Protein AF-A0A482VLC5-F1 (afdb_monomer_lite)

Structure (mmCIF, N/CA/C/O backbone):
data_AF-A0A482VLC5-F1
#
_entry.id   AF-A0A482VLC5-F1
#
loop_
_atom_site.group_PDB
_atom_site.id
_atom_site.type_symbol
_atom_site.label_atom_id
_atom_site.label_alt_id
_atom_site.label_comp_id
_atom_site.label_asym_id
_atom_site.label_entity_id
_atom_site.label_seq_id
_atom_site.pdbx_PDB_ins_code
_atom_site.Cartn_x
_atom_site.Cartn_y
_atom_site.Cartn_z
_atom_site.occupancy
_atom_site.B_iso_or_equiv
_atom_site.auth_seq_id
_atom_site.auth_comp_id
_atom_site.auth_asym_id
_atom_site.auth_atom_id
_atom_site.pdbx_PDB_model_num
ATOM 1 N N . MET A 1 1 ? -4.738 -10.163 -8.623 1.00 86.81 1 MET A N 1
ATOM 2 C CA . MET A 1 1 ? -4.400 -8.852 -8.022 1.00 86.81 1 MET A CA 1
ATOM 3 C C . MET A 1 1 ? -5.620 -7.969 -8.171 1.00 86.81 1 MET A C 1
ATOM 5 O O . MET A 1 1 ? -6.235 -8.038 -9.227 1.00 86.81 1 MET A O 1
ATOM 9 N N . ASN A 1 2 ? -5.949 -7.176 -7.156 1.00 92.12 2 ASN A N 1
ATOM 10 C CA . ASN A 1 2 ? -7.138 -6.328 -7.125 1.00 92.12 2 ASN A CA 1
ATOM 11 C C . ASN A 1 2 ? -6.726 -4.860 -7.057 1.00 92.12 2 ASN A C 1
ATOM 13 O O . ASN A 1 2 ? -5.721 -4.533 -6.417 1.00 92.12 2 ASN A O 1
ATOM 17 N N . ASP A 1 3 ? -7.501 -4.000 -7.710 1.00 94.06 3 ASP A N 1
ATOM 18 C CA . ASP A 1 3 ? -7.320 -2.558 -7.609 1.00 94.06 3 ASP A CA 1
ATOM 19 C C . ASP A 1 3 ? -7.649 -2.103 -6.187 1.00 94.06 3 ASP A C 1
ATOM 21 O O . ASP A 1 3 ? -8.695 -2.431 -5.622 1.00 94.06 3 ASP A O 1
ATOM 25 N N . TYR A 1 4 ? -6.723 -1.368 -5.582 1.00 92.81 4 TYR A N 1
ATOM 26 C CA . TYR A 1 4 ? -6.851 -0.893 -4.218 1.00 92.81 4 TYR A CA 1
ATOM 27 C C . TYR A 1 4 ? -6.329 0.537 -4.107 1.00 92.81 4 TYR A C 1
ATOM 29 O O . TYR A 1 4 ? -5.250 0.872 -4.603 1.00 92.81 4 TYR A O 1
ATOM 37 N N . ARG A 1 5 ? -7.118 1.393 -3.452 1.00 93.44 5 ARG A N 1
ATOM 38 C CA . ARG A 1 5 ? -6.802 2.813 -3.290 1.00 93.44 5 ARG A CA 1
ATOM 39 C C . ARG A 1 5 ? -5.962 3.031 -2.039 1.00 93.44 5 ARG A C 1
ATOM 41 O O . ARG A 1 5 ? -6.393 2.709 -0.929 1.00 93.44 5 ARG A O 1
ATOM 48 N N . VAL A 1 6 ? -4.788 3.625 -2.215 1.00 90.44 6 VAL A N 1
ATOM 49 C CA . VAL A 1 6 ? -3.861 3.984 -1.132 1.00 90.44 6 VAL A CA 1
ATOM 50 C C . VAL A 1 6 ? -3.341 5.399 -1.333 1.00 90.44 6 VAL A C 1
ATOM 52 O O . VAL A 1 6 ? -3.386 5.946 -2.432 1.00 90.44 6 VAL A O 1
ATOM 55 N N . TYR A 1 7 ? -2.866 6.008 -0.252 1.00 92.19 7 TYR A N 1
ATOM 56 C CA . TYR A 1 7 ? -2.071 7.217 -0.367 1.00 92.19 7 TYR A CA 1
ATOM 57 C C . TYR A 1 7 ? -0.616 6.846 -0.656 1.00 92.19 7 TYR A C 1
ATOM 59 O O . TYR A 1 7 ? -0.026 6.039 0.069 1.00 92.19 7 TYR A O 1
ATOM 67 N N . PHE A 1 8 ? -0.040 7.465 -1.682 1.00 89.75 8 PHE A N 1
ATOM 68 C CA . PHE A 1 8 ? 1.386 7.433 -1.967 1.00 89.75 8 PHE A CA 1
ATOM 69 C C . PHE A 1 8 ? 1.971 8.837 -1.858 1.00 89.75 8 PHE A C 1
ATOM 71 O O . PHE A 1 8 ? 1.513 9.774 -2.514 1.00 89.75 8 PHE A O 1
ATOM 78 N N . SER A 1 9 ? 3.046 8.966 -1.082 1.00 89.69 9 SER A N 1
ATOM 79 C CA . SER A 1 9 ? 3.902 10.148 -1.170 1.00 89.69 9 SER A CA 1
ATOM 80 C C . SER A 1 9 ? 4.810 10.067 -2.408 1.00 89.69 9 SER A C 1
ATOM 82 O O . SER A 1 9 ? 5.185 8.962 -2.820 1.00 89.69 9 SER A O 1
ATOM 84 N N . PRO A 1 10 ? 5.262 11.205 -2.967 1.00 89.38 10 PRO A N 1
ATOM 85 C CA . PRO A 1 10 ? 6.162 11.217 -4.125 1.00 89.38 10 PRO A CA 1
ATOM 86 C C . PRO A 1 10 ? 7.422 10.354 -3.944 1.00 89.38 10 PRO A C 1
ATOM 88 O O . PRO A 1 10 ? 7.863 9.676 -4.871 1.00 89.38 10 PRO A O 1
ATOM 91 N N . ASN A 1 11 ? 7.977 10.309 -2.729 1.00 90.75 11 ASN A N 1
ATOM 92 C CA . ASN A 1 11 ? 9.144 9.480 -2.414 1.00 90.75 11 ASN A CA 1
ATOM 93 C C . ASN A 1 11 ? 8.834 7.979 -2.467 1.00 90.75 11 ASN A C 1
ATOM 95 O O . ASN A 1 11 ? 9.675 7.188 -2.890 1.00 90.75 11 ASN A O 1
ATOM 99 N N . GLN A 1 12 ? 7.631 7.570 -2.062 1.00 90.19 12 GLN A N 1
ATOM 100 C CA . GLN A 1 12 ? 7.208 6.171 -2.135 1.00 90.19 12 GLN A CA 1
ATOM 101 C C . GLN A 1 12 ? 6.949 5.735 -3.575 1.00 90.19 12 GLN A C 1
ATOM 103 O O . GLN A 1 12 ? 7.297 4.609 -3.918 1.00 90.19 12 GLN A O 1
ATOM 108 N N . ILE A 1 13 ? 6.415 6.625 -4.420 1.00 89.81 13 ILE A N 1
ATOM 109 C CA . ILE A 1 13 ? 6.262 6.376 -5.862 1.00 89.81 13 ILE A CA 1
ATOM 110 C C . ILE A 1 13 ? 7.635 6.138 -6.491 1.00 89.81 13 ILE A C 1
ATOM 112 O O . ILE A 1 13 ? 7.847 5.101 -7.117 1.00 89.81 13 ILE A O 1
ATOM 116 N N . LYS A 1 14 ? 8.596 7.040 -6.245 1.00 91.38 14 LYS A N 1
ATOM 117 C CA . LYS A 1 14 ? 9.981 6.889 -6.723 1.00 91.38 14 LYS A CA 1
ATOM 118 C C . LYS A 1 14 ? 10.616 5.589 -6.236 1.00 91.38 14 LYS A C 1
ATOM 120 O O . LYS A 1 14 ? 11.273 4.897 -7.010 1.00 91.38 14 LYS A O 1
ATOM 125 N N . LYS A 1 15 ? 10.403 5.231 -4.964 1.00 90.81 15 LYS A N 1
ATOM 126 C CA . LYS A 1 15 ? 10.890 3.963 -4.412 1.00 90.81 15 LYS A CA 1
ATOM 127 C C . LYS A 1 15 ? 10.284 2.788 -5.174 1.00 90.81 15 LYS A C 1
ATOM 129 O O . LYS A 1 15 ? 11.038 1.986 -5.700 1.00 90.81 15 LYS A O 1
ATOM 134 N N . LEU A 1 16 ? 8.958 2.722 -5.303 1.00 88.75 16 LEU A N 1
ATOM 135 C CA . LEU A 1 16 ? 8.265 1.637 -6.003 1.00 88.75 16 LEU A CA 1
ATOM 136 C C . LEU A 1 16 ? 8.717 1.497 -7.468 1.00 88.75 16 LEU A C 1
ATOM 138 O O . LEU A 1 16 ? 8.946 0.379 -7.925 1.00 88.75 16 LEU A O 1
ATOM 142 N N . GLN A 1 17 ? 8.892 2.615 -8.180 1.00 89.44 17 GLN A N 1
ATOM 143 C CA . GLN A 1 17 ? 9.426 2.634 -9.547 1.00 89.44 17 GLN A CA 1
ATOM 144 C C . GLN A 1 17 ? 10.840 2.042 -9.604 1.00 89.44 17 GLN A C 1
ATOM 146 O O . GLN A 1 17 ? 11.066 1.090 -10.346 1.00 89.44 17 GLN A O 1
ATOM 151 N N . CYS A 1 18 ? 11.749 2.515 -8.748 1.00 91.44 18 CYS A N 1
ATOM 152 C CA . CYS A 1 18 ? 13.123 2.010 -8.664 1.00 91.44 18 CYS A CA 1
ATOM 153 C C . CYS A 1 18 ? 13.173 0.500 -8.365 1.00 91.44 18 CYS A C 1
ATOM 155 O O . CYS A 1 18 ? 13.958 -0.236 -8.958 1.00 91.44 18 CYS A O 1
ATOM 157 N N . CYS A 1 19 ? 12.298 0.009 -7.485 1.00 90.56 19 CYS A N 1
ATOM 158 C CA . CYS A 1 19 ? 12.197 -1.416 -7.163 1.00 90.56 19 CYS A CA 1
ATOM 159 C C . CYS A 1 19 ? 11.767 -2.256 -8.363 1.00 90.56 19 CYS A C 1
ATOM 161 O O . C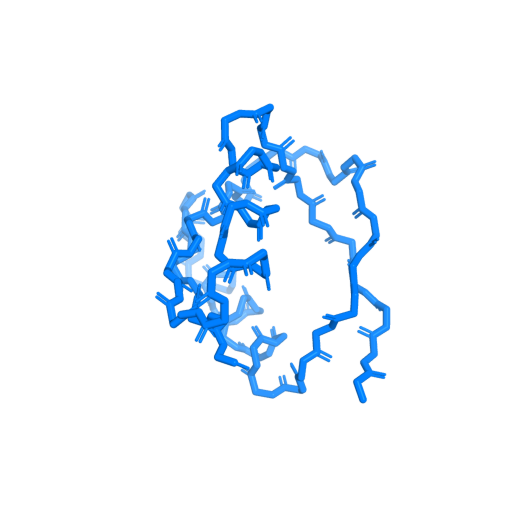YS A 1 19 ? 12.337 -3.315 -8.621 1.00 90.56 19 CYS A O 1
ATOM 163 N N . LYS A 1 20 ? 10.785 -1.756 -9.120 1.00 88.19 20 LYS A N 1
ATOM 164 C CA . LYS A 1 20 ? 10.290 -2.402 -10.335 1.00 88.19 20 LYS A CA 1
ATOM 165 C C . LYS A 1 20 ? 11.357 -2.431 -11.429 1.00 88.19 20 LYS A C 1
ATOM 167 O O . LYS A 1 20 ? 11.533 -3.465 -12.066 1.00 88.19 20 LYS A O 1
ATOM 172 N N . GLU A 1 21 ? 12.081 -1.330 -11.619 1.00 92.69 21 GLU A N 1
ATOM 173 C CA . GLU A 1 21 ? 13.186 -1.229 -12.582 1.00 92.69 21 GLU A CA 1
ATOM 174 C C . GLU A 1 21 ? 14.315 -2.205 -12.250 1.00 92.69 21 GLU A C 1
ATOM 176 O O . GLU A 1 21 ? 14.785 -2.936 -13.119 1.00 92.69 21 GLU A O 1
ATOM 181 N N . LYS A 1 22 ? 14.709 -2.268 -10.974 1.00 92.50 22 LYS A N 1
ATOM 182 C CA . LYS A 1 22 ? 15.785 -3.146 -10.502 1.00 92.50 22 LYS A CA 1
ATOM 183 C C . LYS A 1 22 ? 15.348 -4.593 -10.271 1.00 92.50 22 LYS A C 1
ATOM 185 O O . LYS A 1 22 ? 16.205 -5.429 -10.006 1.00 92.50 22 LYS A O 1
ATOM 190 N N . ARG A 1 23 ? 14.046 -4.893 -10.377 1.00 87.44 23 ARG A N 1
ATOM 191 C CA . ARG A 1 23 ? 13.439 -6.205 -10.081 1.00 87.44 23 ARG A CA 1
ATOM 192 C C . ARG A 1 23 ? 13.831 -6.733 -8.695 1.00 87.44 23 ARG A C 1
ATOM 194 O O . ARG A 1 23 ? 14.197 -7.895 -8.548 1.00 87.44 23 ARG A O 1
ATOM 201 N N . ILE A 1 24 ? 13.783 -5.854 -7.695 1.00 91.00 24 ILE A N 1
ATOM 202 C CA . ILE A 1 24 ? 14.107 -6.183 -6.303 1.00 91.00 24 ILE A CA 1
ATOM 203 C C . ILE A 1 24 ? 12.883 -6.062 -5.401 1.00 91.00 24 ILE A C 1
ATOM 205 O O . ILE A 1 24 ? 11.998 -5.231 -5.626 1.00 91.00 24 ILE A O 1
ATOM 209 N N . ASP A 1 25 ? 12.900 -6.845 -4.326 1.00 88.94 25 ASP A N 1
ATOM 210 C CA . ASP A 1 25 ? 11.936 -6.738 -3.240 1.00 88.94 25 ASP A CA 1
ATOM 211 C C . ASP A 1 25 ? 11.994 -5.355 -2.587 1.00 88.94 25 ASP A C 1
ATOM 213 O O . ASP A 1 25 ? 13.066 -4.842 -2.253 1.00 88.94 25 ASP A O 1
ATOM 217 N N . CYS A 1 26 ? 10.826 -4.785 -2.305 1.00 89.44 26 CYS A N 1
ATOM 218 C CA . CYS A 1 26 ? 10.717 -3.498 -1.648 1.00 89.44 26 CYS A CA 1
ATOM 219 C C . CYS A 1 26 ? 9.621 -3.427 -0.611 1.00 89.44 26 CYS A C 1
ATOM 221 O O . CYS A 1 26 ? 8.490 -3.837 -0.826 1.00 89.44 26 CYS A O 1
ATOM 223 N N . ASN A 1 27 ? 9.955 -2.804 0.512 1.00 91.25 27 ASN A N 1
ATOM 224 C CA . ASN A 1 27 ? 8.990 -2.488 1.547 1.00 91.25 27 ASN A CA 1
ATOM 225 C C . ASN A 1 27 ? 8.532 -1.028 1.417 1.00 91.25 27 ASN A C 1
ATOM 227 O O . ASN A 1 27 ? 9.364 -0.106 1.426 1.00 91.25 27 ASN A O 1
ATOM 231 N N . ILE A 1 28 ? 7.224 -0.824 1.282 1.00 91.50 28 ILE A N 1
ATOM 232 C CA . ILE A 1 28 ? 6.578 0.485 1.208 1.00 91.50 28 ILE A CA 1
ATOM 233 C C . ILE A 1 28 ? 5.750 0.694 2.473 1.00 91.50 28 ILE A C 1
ATOM 235 O O . ILE A 1 28 ? 4.872 -0.101 2.791 1.00 91.50 28 ILE A O 1
ATOM 239 N N . ARG A 1 29 ? 6.003 1.805 3.167 1.00 92.44 29 ARG A N 1
ATOM 240 C CA . ARG A 1 29 ? 5.210 2.234 4.319 1.00 92.44 29 ARG A CA 1
ATOM 241 C C . ARG A 1 29 ? 3.994 3.028 3.864 1.00 92.44 29 ARG A C 1
ATOM 243 O O . ARG A 1 29 ? 4.133 4.201 3.552 1.00 92.44 29 ARG A O 1
ATOM 250 N N . PHE A 1 30 ? 2.802 2.463 3.873 1.00 90.69 30 PHE A N 1
ATOM 251 C CA . PHE A 1 30 ? 1.589 3.223 3.581 1.00 90.69 30 PHE A CA 1
ATOM 252 C C . PHE A 1 30 ? 1.192 4.121 4.744 1.00 90.69 30 PHE A C 1
ATOM 254 O O . PHE A 1 30 ? 1.180 3.678 5.891 1.00 90.69 30 PHE A O 1
ATOM 261 N N . VAL A 1 31 ? 0.829 5.369 4.443 1.00 90.88 31 VAL A N 1
ATOM 262 C CA . VAL A 1 31 ? 0.171 6.259 5.406 1.00 90.88 31 VAL A CA 1
ATOM 263 C C . VAL A 1 31 ? -1.324 5.970 5.357 1.00 90.88 31 VAL A C 1
ATOM 265 O O . VAL A 1 31 ? -1.940 6.060 4.298 1.00 90.88 31 VAL A O 1
ATOM 268 N N . LEU A 1 32 ? -1.902 5.575 6.489 1.00 90.62 32 LEU A N 1
ATOM 269 C CA . LEU A 1 32 ? -3.306 5.158 6.572 1.00 90.62 32 LEU A CA 1
ATOM 270 C C . LEU A 1 32 ? -4.250 6.286 6.993 1.00 90.62 32 LEU A C 1
ATOM 272 O O . LEU A 1 32 ? -5.463 6.140 6.865 1.00 90.62 32 LEU A O 1
ATOM 276 N N . THR A 1 33 ? -3.696 7.384 7.505 1.00 89.00 33 THR A N 1
ATOM 277 C CA . THR A 1 33 ? -4.449 8.569 7.936 1.00 89.00 33 THR A CA 1
ATOM 278 C C . THR A 1 33 ? -4.761 9.527 6.789 1.00 89.00 33 THR A C 1
ATOM 280 O O . THR A 1 33 ? -5.647 10.362 6.922 1.00 89.00 33 THR A O 1
ATOM 283 N N . GLU A 1 34 ? -4.035 9.414 5.678 1.00 90.44 34 GLU A N 1
ATOM 284 C CA . GLU A 1 34 ? -4.174 10.274 4.504 1.00 90.44 34 GLU A CA 1
ATOM 285 C C . GLU A 1 34 ? -5.264 9.769 3.557 1.00 90.44 34 GLU A C 1
ATOM 287 O O . GLU A 1 34 ? -5.547 8.568 3.468 1.00 90.44 34 GLU A O 1
ATOM 292 N N . ARG A 1 35 ? -5.869 10.695 2.805 1.00 91.06 35 ARG A N 1
ATOM 293 C CA . ARG A 1 35 ? -6.847 10.329 1.776 1.00 91.06 35 ARG A CA 1
ATOM 294 C C . ARG A 1 35 ? -6.133 9.639 0.608 1.00 91.06 35 ARG A C 1
ATOM 296 O O . ARG A 1 35 ? -5.158 10.185 0.097 1.00 91.06 35 ARG A O 1
ATOM 303 N N . PRO A 1 36 ? -6.622 8.480 0.135 1.00 91.38 36 PRO A N 1
ATOM 304 C CA . PRO A 1 36 ? -6.037 7.814 -1.021 1.00 91.38 36 PRO A CA 1
ATOM 305 C 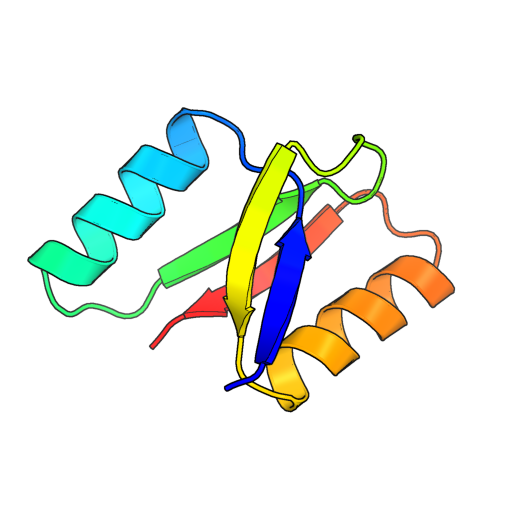C . PRO A 1 36 ? -6.033 8.694 -2.275 1.00 91.38 36 PRO A C 1
ATOM 307 O O . PRO A 1 36 ? -7.089 9.177 -2.693 1.00 91.38 36 PRO A O 1
ATOM 310 N N . ASN A 1 37 ? -4.863 8.842 -2.893 1.00 93.44 37 ASN A N 1
ATOM 311 C CA . ASN A 1 37 ? -4.654 9.595 -4.132 1.00 93.44 37 ASN A CA 1
ATOM 312 C C . ASN A 1 37 ? -4.341 8.692 -5.333 1.00 93.44 37 ASN A C 1
ATOM 314 O O . ASN A 1 37 ? -4.532 9.117 -6.464 1.00 93.44 37 ASN A O 1
ATOM 318 N N . GLU A 1 38 ? -3.941 7.443 -5.093 1.00 91.44 38 GLU A N 1
ATOM 319 C CA . GLU A 1 38 ? -3.500 6.512 -6.127 1.00 91.44 38 GLU 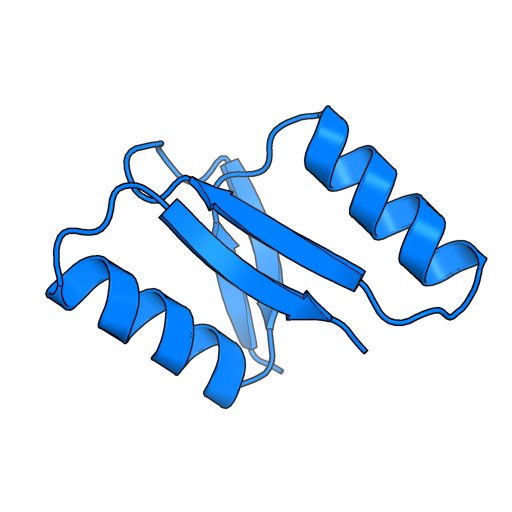A CA 1
ATOM 320 C C . GLU A 1 38 ? -4.277 5.195 -6.062 1.00 91.44 38 GLU A C 1
ATOM 322 O O . GLU A 1 38 ? -4.698 4.739 -4.992 1.00 91.44 38 GLU A O 1
ATOM 327 N N . THR A 1 39 ? -4.442 4.559 -7.222 1.00 92.50 39 THR A N 1
ATOM 328 C CA . THR A 1 39 ? -4.980 3.196 -7.335 1.00 92.50 39 THR A CA 1
ATOM 329 C C . THR A 1 39 ? -3.871 2.276 -7.812 1.00 92.50 39 THR A C 1
ATOM 331 O O . THR A 1 39 ? -3.288 2.500 -8.869 1.00 92.50 39 THR A O 1
ATOM 334 N N . ILE A 1 40 ? -3.583 1.229 -7.041 1.00 90.06 40 ILE A N 1
ATOM 335 C CA . ILE A 1 40 ? -2.568 0.236 -7.396 1.00 90.06 40 ILE A CA 1
ATOM 336 C C . ILE A 1 40 ? -3.131 -1.176 -7.331 1.00 90.06 40 ILE A C 1
ATOM 338 O O . ILE A 1 40 ? -4.054 -1.464 -6.571 1.00 90.06 40 ILE A O 1
ATOM 342 N N . LYS A 1 41 ? -2.521 -2.082 -8.095 1.00 91.00 41 LYS A N 1
ATOM 343 C CA . LYS A 1 41 ? -2.826 -3.508 -8.011 1.00 91.00 41 LYS A CA 1
ATOM 344 C C . LYS A 1 41 ? -2.084 -4.128 -6.835 1.00 91.00 41 LYS A C 1
ATOM 346 O O . LYS A 1 41 ? -0.856 -4.103 -6.790 1.00 91.00 41 LYS A O 1
ATOM 351 N N . LEU A 1 42 ? -2.832 -4.730 -5.916 1.00 91.19 42 LEU A N 1
ATOM 352 C CA . LEU A 1 42 ? -2.304 -5.464 -4.766 1.00 91.19 42 LEU A CA 1
ATOM 353 C C . LEU A 1 42 ? -2.742 -6.928 -4.792 1.00 91.19 42 LEU A C 1
ATOM 355 O O . LEU A 1 42 ? -3.778 -7.289 -5.356 1.00 91.19 42 LEU A O 1
ATOM 359 N N . ARG A 1 43 ? -1.942 -7.798 -4.175 1.00 93.62 43 ARG A N 1
ATOM 360 C CA . ARG A 1 43 ? -2.373 -9.158 -3.828 1.00 93.62 43 ARG A CA 1
ATOM 361 C C . ARG A 1 43 ? -3.327 -9.100 -2.638 1.00 93.62 43 ARG A C 1
ATOM 363 O O . ARG A 1 43 ? -3.226 -8.209 -1.802 1.00 93.62 43 ARG A O 1
ATOM 370 N N . GLU A 1 44 ? -4.220 -10.076 -2.547 1.00 93.81 44 GLU A N 1
ATOM 371 C CA . GLU A 1 44 ? -5.240 -10.138 -1.495 1.00 93.81 44 GLU A CA 1
ATOM 372 C C . GLU A 1 44 ? -4.628 -10.107 -0.090 1.00 93.81 44 GLU A C 1
ATOM 374 O O . GLU A 1 44 ? -4.986 -9.251 0.711 1.00 93.81 44 GLU A O 1
ATOM 379 N N . LYS A 1 45 ? -3.563 -10.884 0.137 1.00 93.50 45 LYS A N 1
ATOM 380 C CA . LYS A 1 45 ? -2.792 -10.844 1.388 1.00 93.50 45 LYS A CA 1
ATOM 381 C C . LYS A 1 45 ? -2.289 -9.439 1.759 1.00 93.50 45 LYS A C 1
ATOM 383 O O . LYS A 1 45 ? -2.343 -9.057 2.922 1.00 93.50 45 LYS A O 1
ATOM 388 N N . GLN A 1 46 ? -1.828 -8.651 0.783 1.00 92.56 46 GLN A N 1
ATOM 389 C CA . GLN A 1 46 ? -1.358 -7.279 1.030 1.00 92.56 46 GLN A CA 1
ATOM 390 C C . GLN A 1 46 ? -2.523 -6.355 1.410 1.00 92.56 46 GLN A C 1
ATOM 392 O O . GLN A 1 46 ? -2.389 -5.486 2.269 1.00 92.56 46 GLN A O 1
ATOM 397 N N . ILE A 1 47 ? -3.685 -6.554 0.783 1.00 93.94 47 ILE A N 1
ATOM 398 C CA . ILE A 1 47 ? -4.911 -5.822 1.112 1.00 93.94 47 ILE A CA 1
ATOM 399 C C . ILE A 1 47 ? -5.354 -6.156 2.539 1.00 93.94 47 ILE A C 1
ATOM 401 O O . ILE A 1 47 ? -5.688 -5.244 3.295 1.00 93.94 47 ILE A O 1
ATOM 405 N N . ASP A 1 48 ? -5.325 -7.431 2.921 1.00 94.69 48 ASP A N 1
ATOM 406 C CA . ASP A 1 48 ? -5.715 -7.878 4.258 1.00 94.69 48 ASP A CA 1
ATOM 407 C C . ASP A 1 48 ? -4.775 -7.344 5.339 1.00 94.69 48 ASP A C 1
ATOM 409 O O . ASP A 1 48 ? -5.240 -6.860 6.370 1.00 94.69 48 ASP A O 1
ATOM 413 N N . GLU A 1 49 ? -3.466 -7.316 5.083 1.00 94.25 49 GLU A N 1
ATOM 414 C CA . GLU A 1 49 ? -2.489 -6.658 5.959 1.00 94.25 49 GLU A CA 1
ATOM 415 C C . GLU A 1 49 ? -2.831 -5.174 6.171 1.00 94.25 49 GLU A C 1
ATOM 417 O O . GLU A 1 49 ? -2.890 -4.705 7.310 1.00 94.25 49 GLU A O 1
ATOM 422 N N . ILE A 1 50 ? -3.145 -4.438 5.097 1.00 92.75 50 ILE A N 1
ATOM 423 C CA . ILE A 1 50 ? -3.536 -3.023 5.194 1.00 92.75 50 ILE A CA 1
ATOM 424 C C . ILE A 1 50 ? -4.855 -2.860 5.962 1.00 92.75 50 ILE A C 1
ATOM 426 O O . ILE A 1 50 ? -4.978 -1.950 6.787 1.00 92.75 50 ILE A O 1
ATOM 430 N N . LYS A 1 51 ? -5.851 -3.716 5.708 1.00 93.50 51 LYS A N 1
ATOM 431 C CA . LYS A 1 51 ? -7.133 -3.703 6.429 1.00 93.50 51 LYS A CA 1
ATOM 432 C C . LYS A 1 51 ? -6.932 -3.966 7.921 1.00 93.50 51 LYS A C 1
ATOM 434 O O . LYS A 1 51 ? -7.498 -3.240 8.736 1.00 93.50 51 LYS A O 1
ATOM 439 N N . ASN A 1 52 ? -6.088 -4.933 8.277 1.00 95.81 52 ASN A N 1
ATOM 440 C CA . ASN A 1 52 ? -5.742 -5.233 9.665 1.00 95.81 52 ASN A CA 1
ATOM 441 C C . ASN A 1 52 ? -5.044 -4.042 10.329 1.00 95.81 52 ASN A C 1
ATOM 443 O O . ASN A 1 52 ? -5.463 -3.609 11.398 1.00 95.81 52 ASN A O 1
ATOM 447 N N . CYS A 1 53 ? -4.074 -3.412 9.658 1.00 95.00 53 CYS A N 1
ATOM 448 C CA . CYS A 1 53 ? -3.447 -2.189 10.161 1.00 95.00 53 CYS A CA 1
ATOM 449 C C . CYS A 1 53 ? -4.464 -1.060 10.425 1.00 95.00 53 CYS A C 1
ATOM 451 O O . CYS A 1 53 ? -4.369 -0.367 11.440 1.00 95.00 53 CYS A O 1
ATOM 453 N N . LYS A 1 54 ? -5.450 -0.873 9.534 1.00 91.75 54 LYS A N 1
ATOM 454 C CA . LYS A 1 54 ? -6.529 0.113 9.723 1.00 91.75 54 LYS A CA 1
ATOM 455 C C . LYS A 1 54 ? -7.432 -0.246 10.905 1.00 91.75 54 LYS A C 1
ATOM 457 O O . LYS A 1 54 ? -7.783 0.642 11.678 1.00 91.75 54 LYS A O 1
ATOM 462 N N . LYS A 1 55 ? -7.784 -1.527 11.064 1.00 95.00 55 LYS A N 1
ATOM 463 C CA . LYS A 1 55 ? -8.575 -2.032 12.200 1.00 95.0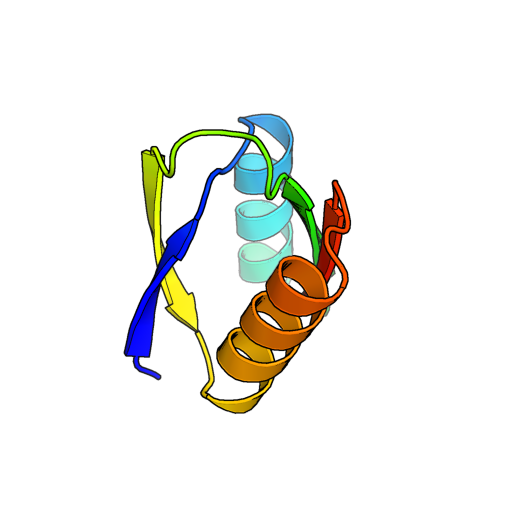0 55 LYS A CA 1
ATOM 464 C C . LYS A 1 55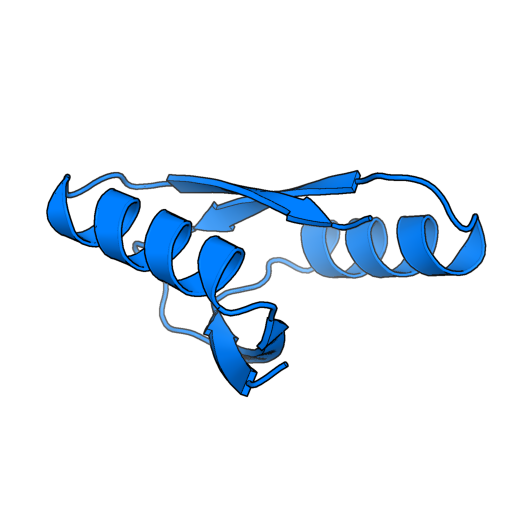 ? -7.866 -1.775 13.532 1.00 95.00 55 LYS A C 1
ATOM 466 O O . LYS A 1 55 ? -8.501 -1.324 14.480 1.00 95.00 55 LYS A O 1
ATOM 471 N N . ASP A 1 56 ? -6.546 -1.941 13.551 1.00 95.25 56 ASP A N 1
ATOM 472 C CA . ASP A 1 56 ? -5.673 -1.631 14.690 1.00 95.25 56 ASP A CA 1
ATOM 473 C C . ASP A 1 56 ? -5.467 -0.117 14.913 1.00 95.25 56 ASP A C 1
ATOM 475 O O . ASP A 1 56 ? -4.686 0.280 15.777 1.00 95.25 56 ASP A O 1
ATOM 479 N N . LYS A 1 57 ? -6.117 0.753 14.121 1.00 92.56 57 LYS A N 1
ATOM 480 C CA . LYS A 1 57 ? -5.954 2.219 14.142 1.00 92.56 57 LYS A CA 1
ATOM 481 C C . LYS A 1 57 ? -4.495 2.674 13.982 1.00 92.56 57 LYS A C 1
ATOM 483 O O . LYS A 1 57 ? -4.105 3.736 14.473 1.00 92.56 57 LYS A O 1
ATOM 488 N N . LYS A 1 58 ? -3.671 1.890 13.278 1.00 94.06 58 LYS A N 1
ATOM 489 C CA . LYS A 1 58 ? -2.280 2.259 12.999 1.00 94.06 58 LYS A CA 1
ATOM 490 C C . LYS A 1 58 ? -2.241 3.443 12.038 1.00 94.06 58 LYS A C 1
ATOM 492 O O . LYS A 1 58 ? -2.989 3.502 11.066 1.00 94.06 58 LYS A O 1
ATOM 497 N N . LYS A 1 59 ? -1.310 4.368 12.280 1.00 92.81 59 LYS A N 1
ATOM 498 C CA . LYS A 1 59 ? -1.059 5.501 11.372 1.00 92.81 59 LYS A CA 1
ATOM 499 C C . LYS A 1 59 ? -0.369 5.067 10.080 1.00 92.81 59 LYS A C 1
ATOM 501 O O . LYS A 1 59 ? -0.557 5.688 9.036 1.00 92.81 59 LYS A O 1
ATOM 506 N N . TYR A 1 60 ? 0.406 3.988 10.156 1.00 93.06 60 TYR A N 1
ATOM 507 C CA . TYR A 1 60 ? 1.207 3.474 9.057 1.00 93.06 60 TYR A CA 1
ATOM 508 C C . TYR A 1 60 ? 1.070 1.957 8.935 1.00 93.06 60 TYR A C 1
ATOM 510 O O . TYR A 1 60 ? 0.803 1.279 9.928 1.00 93.06 60 TYR A O 1
ATOM 518 N N . CYS A 1 61 ? 1.287 1.428 7.735 1.00 93.44 61 CYS A N 1
ATOM 519 C CA . CYS A 1 61 ? 1.349 -0.009 7.485 1.00 93.44 61 CYS A CA 1
ATOM 520 C C . CYS A 1 61 ? 2.458 -0.314 6.482 1.00 93.44 61 CYS A C 1
ATOM 522 O O . CYS A 1 61 ? 2.423 0.174 5.355 1.00 93.44 61 CYS A O 1
ATOM 524 N N . ASP A 1 62 ? 3.450 -1.090 6.899 1.00 92.19 62 ASP A N 1
ATOM 525 C CA . ASP A 1 62 ? 4.539 -1.529 6.031 1.00 92.19 62 ASP A CA 1
ATOM 526 C C . ASP A 1 62 ? 4.061 -2.718 5.183 1.00 92.19 62 ASP A C 1
ATOM 528 O O . ASP A 1 62 ? 3.481 -3.664 5.712 1.00 92.19 62 ASP A O 1
ATOM 532 N N . ASN A 1 63 ? 4.264 -2.660 3.867 1.00 91.25 63 ASN A N 1
ATOM 533 C CA . ASN A 1 63 ? 3.854 -3.708 2.940 1.00 91.25 63 ASN A CA 1
ATOM 534 C C . ASN A 1 63 ? 4.970 -4.067 1.951 1.00 91.25 63 ASN A C 1
ATOM 536 O O . ASN A 1 63 ? 5.574 -3.192 1.321 1.00 91.25 63 ASN A O 1
ATOM 540 N N . LYS A 1 64 ? 5.215 -5.370 1.786 1.00 90.25 64 LYS A N 1
ATOM 541 C CA . LYS A 1 64 ? 6.268 -5.896 0.917 1.00 90.25 64 LYS A CA 1
ATOM 542 C C . LYS A 1 64 ? 5.753 -6.140 -0.505 1.00 90.25 64 LYS A C 1
ATOM 544 O O . LYS A 1 64 ? 4.832 -6.923 -0.728 1.00 90.25 64 LYS A O 1
ATOM 549 N N . PHE A 1 65 ? 6.419 -5.522 -1.466 1.00 84.31 65 PHE A N 1
ATOM 550 C CA . PHE A 1 65 ? 6.311 -5.762 -2.897 1.00 84.31 65 PHE A CA 1
ATOM 551 C C . PHE A 1 65 ? 7.483 -6.645 -3.324 1.00 84.31 65 PHE A C 1
ATOM 553 O O . PHE A 1 65 ? 8.620 -6.362 -2.957 1.00 84.31 65 PHE A O 1
ATOM 560 N N . SER A 1 66 ? 7.182 -7.720 -4.047 1.00 73.94 66 SER A N 1
ATOM 561 C CA . SER A 1 66 ? 8.129 -8.696 -4.599 1.00 73.94 66 SER A CA 1
ATOM 562 C C . SER A 1 66 ? 7.785 -8.928 -6.058 1.00 73.94 66 SER A C 1
ATOM 564 O O . SER A 1 66 ? 6.566 -9.164 -6.266 1.00 73.94 66 SER A O 1
#

Sequence (66 aa):
MNDYRVYFSPNQIKKLQCCKEKRIDCNIRFVLTERPNETIKLREKQIDEIKNCKKDKKKYCDNKFS

Secondary structure (DSSP, 8-state):
-EEEEEB--HHHHHHHHHHHHHT--EEEEEESSSPP-EEEEE-HHHHHHHHHHHHTT-SEEEEEE-

Organism: Asbolus verrucosus (NCBI:txid1661398)

Foldseek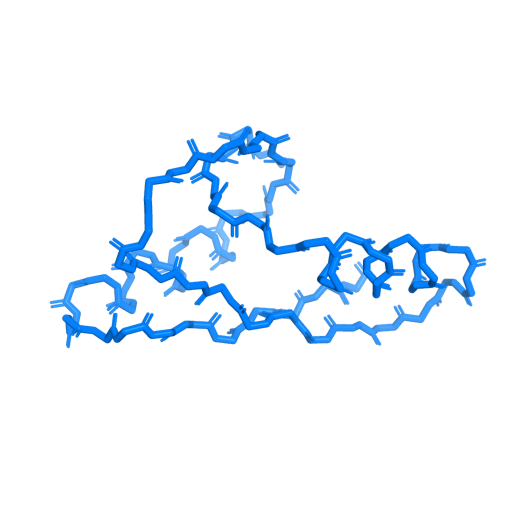 3Di:
DDKDFFADDPVLVVQVVVCVVVVHKDKGKTQPVDDGPDIDDDDPVQVVQSVVCVVVVHRIGIGMDD

Radius of gyration: 11.36 Å; chains: 1; bounding box: 24×22×27 Å

pLDDT: mean 91.31, std 3.02, range [73.94, 95.81]